Protein AF-A0A0S8HIX4-F1 (afdb_monomer_lite)

Secondary structure (DSSP, 8-state):
---S--SSSPP-GGGGGG--S-HHHHHHHHHHHHH-S------STTS-HHHIIIIIIGGGS-TTT---------S-HHHHHHHHHHHH-SS----SSS---------------------------

pLDDT: mean 73.57, std 21.67, range [28.62, 94.0]

Sequence (125 aa):
MPSPFKFLDAYTREDRAIFFGRDREIEEMYQKVFESKILLIYGISGTGKTSLINCGLANKFEDADWLPVNVRRGVNIVESLWKELWKIAITPLLASGGDITPLPTSPLKGGGDKKTRSVKNTWQE

Foldseek 3Di:
DDDLDPQQDAAAQVNLVVDDDCQVVLVVVLVVVVVDVDDDDDDDPPPRPSNCVRHSNQNVDDPVGDDDQDFDCPPHRVVSNVVSCCVVDPDPDDDPDDDPDDDPPDDPDDDDDDDDDDDDDDDDD

Radius of gyration: 21.58 Å; chains: 1; bounding box: 60×31×56 Å

Structure (mmCIF, N/CA/C/O backbone):
data_AF-A0A0S8HIX4-F1
#
_entry.id   AF-A0A0S8HIX4-F1
#
loop_
_atom_site.group_PDB
_atom_site.id
_atom_site.type_symbol
_atom_site.label_atom_id
_atom_site.label_alt_id
_atom_site.label_comp_id
_atom_site.label_asym_id
_atom_site.label_entity_id
_atom_site.label_seq_id
_atom_site.pdbx_PDB_ins_code
_atom_site.Cartn_x
_atom_site.Cartn_y
_atom_site.Cartn_z
_atom_site.occupancy
_atom_site.B_iso_or_equiv
_atom_site.auth_seq_id
_atom_site.auth_comp_id
_atom_site.auth_asym_id
_atom_site.auth_atom_id
_atom_site.pdbx_PDB_model_num
ATOM 1 N N . MET A 1 1 ? 9.709 -12.120 24.981 1.00 49.56 1 MET A N 1
ATOM 2 C CA . MET A 1 1 ? 8.375 -11.633 24.569 1.00 49.56 1 MET A CA 1
ATOM 3 C C . MET A 1 1 ? 8.546 -10.885 23.258 1.00 49.56 1 MET A C 1
ATOM 5 O O . MET A 1 1 ? 9.413 -10.018 23.223 1.00 49.56 1 MET A O 1
ATOM 9 N N . PRO A 1 2 ? 7.834 -11.242 22.178 1.00 60.16 2 PRO A N 1
ATOM 10 C CA . PRO A 1 2 ? 7.867 -10.450 20.953 1.00 60.16 2 PRO A CA 1
ATOM 11 C C . PRO A 1 2 ? 7.261 -9.067 21.236 1.00 60.16 2 PRO A C 1
ATOM 13 O O . PRO A 1 2 ? 6.226 -8.964 21.891 1.00 60.16 2 PRO A O 1
ATOM 16 N N . SER A 1 3 ? 7.945 -8.008 20.803 1.00 59.84 3 SER A N 1
ATOM 17 C CA . SER A 1 3 ? 7.429 -6.639 20.890 1.00 59.84 3 SER A CA 1
ATOM 18 C C . SER A 1 3 ? 6.179 -6.509 20.007 1.00 59.84 3 SER A C 1
ATOM 20 O O . SER A 1 3 ? 6.223 -6.972 18.866 1.00 59.84 3 SER A O 1
ATOM 22 N N . PRO A 1 4 ? 5.090 -5.870 20.475 1.00 62.72 4 PRO A N 1
ATOM 23 C CA . PRO A 1 4 ? 3.888 -5.659 19.668 1.00 62.72 4 PRO A CA 1
ATOM 24 C C . PRO A 1 4 ? 4.093 -4.621 18.553 1.00 62.72 4 PRO A C 1
ATOM 26 O O . PRO A 1 4 ? 3.270 -4.531 17.651 1.00 62.72 4 PRO A O 1
ATOM 29 N N . PHE A 1 5 ? 5.176 -3.837 18.591 1.00 60.25 5 PHE A N 1
ATOM 30 C CA . PHE A 1 5 ? 5.445 -2.794 17.603 1.00 60.25 5 PHE A CA 1
ATOM 31 C C . PHE A 1 5 ? 6.394 -3.287 16.511 1.00 60.25 5 PHE A C 1
ATOM 33 O O . PHE A 1 5 ? 7.578 -3.534 16.766 1.00 60.25 5 PHE A O 1
ATOM 40 N N . LYS A 1 6 ? 5.877 -3.362 15.280 1.00 61.28 6 LYS A N 1
ATOM 41 C CA . LYS A 1 6 ? 6.676 -3.514 14.060 1.00 61.28 6 LYS A CA 1
ATOM 42 C C . LYS A 1 6 ? 7.270 -2.149 13.724 1.00 61.28 6 LYS A C 1
ATOM 44 O O . LYS A 1 6 ? 6.566 -1.245 13.294 1.00 61.28 6 LYS A O 1
ATOM 49 N N . PHE A 1 7 ? 8.551 -1.975 14.037 1.00 65.00 7 PHE A N 1
ATOM 50 C CA . PHE A 1 7 ? 9.246 -0.686 14.001 1.00 65.00 7 PHE A CA 1
ATOM 51 C C . PHE A 1 7 ? 9.244 -0.061 12.592 1.00 65.00 7 PHE A C 1
ATOM 53 O O . PHE A 1 7 ? 8.531 0.903 12.332 1.00 65.00 7 PHE A O 1
ATOM 60 N N . LEU A 1 8 ? 10.049 -0.619 11.680 1.00 62.12 8 LEU A N 1
ATOM 61 C CA . LEU A 1 8 ? 10.219 -0.151 10.296 1.00 62.12 8 LEU A CA 1
ATOM 62 C C . LEU A 1 8 ? 9.513 -1.045 9.275 1.00 62.12 8 LEU A C 1
ATOM 64 O O . LEU A 1 8 ? 9.430 -0.687 8.098 1.00 62.12 8 LEU A O 1
ATOM 68 N N . ASP A 1 9 ? 9.011 -2.193 9.719 1.00 68.50 9 ASP A N 1
ATOM 69 C CA . ASP A 1 9 ? 8.282 -3.104 8.856 1.00 68.50 9 ASP A CA 1
ATOM 70 C C . ASP A 1 9 ? 6.887 -2.552 8.585 1.00 68.50 9 ASP A C 1
ATOM 72 O O . ASP A 1 9 ? 6.209 -2.022 9.468 1.00 68.50 9 ASP A O 1
ATOM 76 N N . ALA A 1 10 ? 6.458 -2.662 7.330 1.00 73.00 10 ALA A N 1
ATOM 77 C CA . ALA A 1 10 ? 5.100 -2.300 6.976 1.00 73.00 10 ALA A CA 1
ATOM 78 C C . ALA A 1 10 ? 4.126 -3.281 7.640 1.00 73.00 10 ALA A C 1
ATOM 80 O O . ALA A 1 10 ? 4.323 -4.494 7.557 1.00 73.00 10 ALA A O 1
ATOM 81 N N . TYR A 1 11 ? 3.066 -2.750 8.249 1.00 76.75 11 TYR A N 1
ATOM 82 C CA . TYR A 1 11 ? 1.980 -3.579 8.760 1.00 76.75 11 TYR A CA 1
ATOM 83 C C . TYR A 1 11 ? 1.288 -4.283 7.593 1.00 76.75 11 TYR A C 1
ATOM 85 O O . TYR A 1 11 ? 1.028 -3.666 6.551 1.00 76.75 11 TYR A O 1
ATOM 93 N N . THR A 1 12 ? 1.005 -5.565 7.771 1.00 80.75 12 THR A N 1
ATOM 94 C CA . THR A 1 12 ? 0.310 -6.404 6.793 1.00 80.75 12 THR A CA 1
ATOM 95 C C . THR A 1 12 ? -1.150 -6.592 7.195 1.00 80.75 12 THR A C 1
ATOM 97 O O . THR A 1 12 ? -1.603 -6.067 8.218 1.00 80.75 12 THR A O 1
ATOM 100 N N . ARG A 1 13 ? -1.923 -7.312 6.378 1.00 76.94 13 ARG A N 1
ATOM 101 C CA . ARG A 1 13 ? -3.350 -7.555 6.620 1.00 76.94 13 ARG A CA 1
ATOM 102 C C . ARG A 1 13 ? -3.589 -8.206 7.988 1.00 76.94 13 ARG A C 1
ATOM 104 O O . ARG A 1 13 ? -4.498 -7.801 8.709 1.00 76.94 13 ARG A O 1
ATOM 111 N N . GLU A 1 14 ? -2.698 -9.111 8.380 1.00 80.12 14 GLU A N 1
ATOM 112 C CA . GLU A 1 14 ? -2.728 -9.878 9.630 1.00 80.12 14 GLU A CA 1
ATOM 113 C C . GLU A 1 14 ? -2.514 -9.003 10.874 1.00 80.12 14 GLU A C 1
ATOM 115 O O . GLU A 1 14 ? -2.948 -9.355 11.969 1.00 80.12 14 GLU A O 1
ATOM 120 N N . ASP A 1 15 ? -1.896 -7.831 10.718 1.00 80.50 15 ASP A N 1
ATOM 121 C CA . ASP A 1 15 ? -1.609 -6.921 11.827 1.00 80.50 15 ASP A CA 1
ATOM 122 C C . ASP A 1 15 ? -2.771 -5.968 12.152 1.00 80.50 15 ASP A C 1
ATOM 124 O O . ASP A 1 15 ? -2.597 -5.001 12.901 1.00 80.50 15 ASP A O 1
ATOM 128 N N . ARG A 1 16 ? -3.975 -6.204 11.610 1.00 77.56 16 ARG A N 1
ATOM 129 C CA . ARG A 1 16 ? -5.121 -5.299 11.808 1.00 77.56 16 ARG A CA 1
ATOM 130 C C . ARG A 1 16 ? -5.416 -5.031 13.283 1.00 77.56 16 ARG A C 1
ATOM 132 O O . ARG A 1 16 ? -5.766 -3.907 13.627 1.00 77.56 16 ARG A O 1
ATOM 139 N N . ALA A 1 17 ? -5.229 -6.027 14.149 1.00 76.94 17 ALA A N 1
ATOM 140 C CA . ALA A 1 17 ? -5.489 -5.916 15.586 1.00 76.94 17 ALA A CA 1
ATOM 141 C C . ALA A 1 17 ? -4.639 -4.841 16.291 1.00 76.94 17 ALA A C 1
ATOM 143 O O . ALA A 1 17 ? -5.055 -4.309 17.317 1.00 76.94 17 ALA A O 1
ATOM 144 N N . ILE A 1 18 ? -3.466 -4.509 15.743 1.00 80.38 18 ILE A N 1
ATOM 145 C CA . ILE A 1 18 ? -2.534 -3.514 16.296 1.00 80.38 18 ILE A CA 1
ATOM 146 C C . ILE A 1 18 ? -2.445 -2.241 15.438 1.00 80.38 18 ILE A C 1
ATOM 148 O O . ILE A 1 18 ? -1.749 -1.298 15.812 1.00 80.38 18 ILE A O 1
ATOM 152 N N . PHE A 1 19 ? -3.166 -2.179 14.313 1.00 81.06 19 PHE A N 1
ATOM 153 C CA . PHE A 1 19 ? -3.206 -1.027 13.411 1.00 81.06 19 PHE A CA 1
ATOM 154 C C . PHE A 1 19 ? -4.456 -0.168 13.665 1.00 81.06 19 PHE A C 1
ATOM 156 O O . PHE A 1 19 ? -5.540 -0.471 13.161 1.00 81.06 19 PHE A O 1
ATOM 163 N N . PHE A 1 20 ? -4.306 0.918 14.433 1.00 78.88 20 PHE A N 1
ATOM 164 C CA . PHE A 1 20 ? -5.400 1.805 14.864 1.00 78.88 20 PHE A CA 1
ATOM 165 C C . PHE A 1 20 ? -5.116 3.296 14.599 1.00 78.88 20 PHE A C 1
ATOM 167 O O . PHE A 1 20 ? -3.977 3.699 14.367 1.00 78.88 20 PHE A O 1
ATOM 174 N N . GLY A 1 21 ? -6.167 4.127 14.641 1.00 83.19 21 GLY A N 1
ATOM 175 C CA . GLY A 1 21 ? -6.058 5.595 14.587 1.00 83.19 21 GLY A CA 1
ATOM 176 C C . GLY A 1 21 ? -5.953 6.204 13.184 1.00 83.19 21 GLY A C 1
ATOM 177 O O . GLY A 1 21 ? -5.634 7.383 13.063 1.00 83.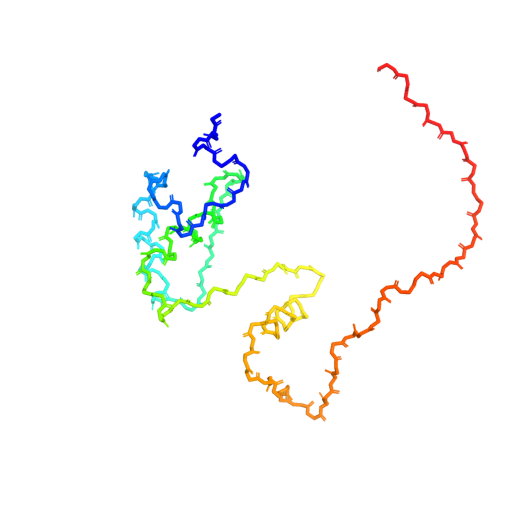19 21 GLY A O 1
ATOM 178 N N . ARG A 1 22 ? -6.204 5.412 12.134 1.00 86.94 22 ARG A N 1
ATOM 179 C CA . ARG A 1 22 ? -6.142 5.825 10.716 1.00 86.94 22 ARG A CA 1
ATOM 180 C C . ARG A 1 22 ? -7.436 5.547 9.947 1.00 86.94 22 ARG A C 1
ATOM 182 O O . ARG A 1 22 ? -7.432 5.505 8.721 1.00 86.94 22 ARG A O 1
ATOM 189 N N . ASP A 1 23 ? -8.538 5.287 10.649 1.00 88.75 23 ASP A N 1
ATOM 190 C CA . ASP A 1 23 ? -9.771 4.795 10.021 1.00 88.75 23 ASP A CA 1
ATOM 191 C C . ASP A 1 23 ? -10.378 5.815 9.050 1.00 88.75 23 ASP A C 1
ATOM 193 O O . ASP A 1 23 ? -10.878 5.433 7.994 1.00 88.75 23 ASP A O 1
ATOM 197 N N . ARG A 1 24 ? -10.250 7.113 9.355 1.00 91.50 24 ARG A N 1
ATOM 198 C CA . ARG A 1 24 ? -10.678 8.183 8.451 1.00 91.50 24 ARG A CA 1
ATOM 199 C C . ARG A 1 24 ? -9.855 8.188 7.161 1.00 91.50 24 ARG A C 1
ATOM 201 O O . ARG A 1 24 ? -10.435 8.226 6.081 1.00 91.50 24 ARG A O 1
ATOM 208 N N . GLU A 1 25 ? -8.528 8.126 7.251 1.00 91.56 25 GLU A N 1
ATOM 209 C CA . GLU A 1 25 ? -7.664 8.101 6.065 1.00 91.56 25 GLU A CA 1
ATOM 210 C C . GLU A 1 25 ? -7.858 6.831 5.230 1.00 91.56 25 GLU A C 1
ATOM 212 O O . GLU A 1 25 ? -7.787 6.895 4.003 1.00 91.56 25 GLU A O 1
ATOM 217 N N . ILE A 1 26 ? -8.118 5.687 5.875 1.00 92.88 26 ILE A N 1
ATOM 218 C CA . ILE A 1 26 ? -8.45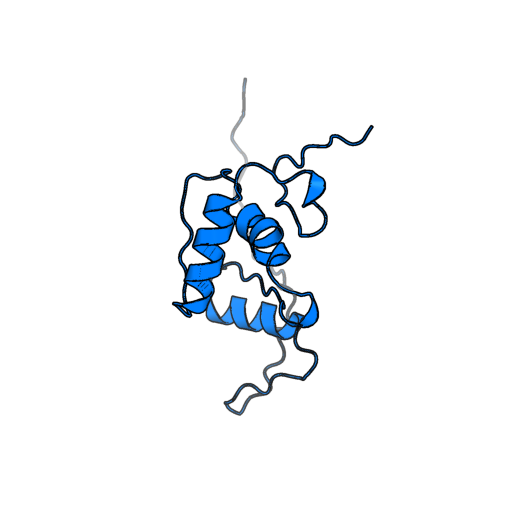4 4.442 5.173 1.00 92.88 26 ILE A CA 1
ATOM 219 C C . ILE A 1 26 ? -9.746 4.619 4.378 1.00 92.88 26 ILE A C 1
ATOM 221 O O . ILE A 1 26 ? -9.780 4.251 3.207 1.00 92.88 26 ILE A O 1
ATOM 225 N N . GLU A 1 27 ? -10.794 5.169 4.991 1.00 92.88 27 GLU A N 1
ATOM 226 C CA . GLU A 1 27 ? -12.087 5.343 4.328 1.00 92.88 27 GLU A CA 1
ATOM 227 C C . GLU A 1 27 ? -11.992 6.323 3.153 1.00 92.88 27 GLU A C 1
ATOM 229 O O . GLU A 1 27 ? -12.429 6.010 2.049 1.00 92.88 27 GLU A O 1
ATOM 234 N N . GLU A 1 28 ? -11.332 7.468 3.344 1.00 93.25 28 GLU A N 1
ATOM 235 C CA . GLU A 1 28 ? -11.099 8.436 2.265 1.00 93.25 28 GLU A CA 1
ATOM 236 C C . GLU A 1 28 ? -10.307 7.821 1.097 1.00 93.25 28 GLU A C 1
ATOM 238 O O . GLU A 1 28 ? -10.598 8.090 -0.069 1.00 93.25 28 GLU A O 1
ATOM 243 N N . MET A 1 29 ? -9.297 6.997 1.389 1.00 93.31 29 MET A N 1
ATOM 244 C CA . MET A 1 29 ? -8.527 6.283 0.370 1.00 93.31 29 MET A CA 1
ATOM 245 C C . MET A 1 29 ? -9.378 5.228 -0.343 1.00 93.31 29 MET A C 1
ATOM 247 O O . MET A 1 29 ? -9.306 5.141 -1.566 1.00 93.31 29 MET A O 1
ATOM 251 N N . TYR A 1 30 ? -10.177 4.455 0.396 1.00 92.75 30 TYR A N 1
ATOM 252 C CA . TYR A 1 30 ? -11.045 3.417 -0.159 1.00 92.75 30 TYR A CA 1
ATOM 253 C C . TYR A 1 30 ? -12.029 4.006 -1.173 1.00 92.75 30 TYR A C 1
ATOM 255 O O . TYR A 1 30 ? -12.066 3.540 -2.306 1.00 92.75 30 TYR A O 1
ATOM 263 N N . GLN A 1 31 ? -12.725 5.094 -0.828 1.00 93.62 31 GLN A N 1
ATOM 264 C CA . GLN A 1 31 ? -13.643 5.774 -1.753 1.00 93.62 31 GLN A CA 1
ATOM 265 C C . GLN A 1 31 ? -12.922 6.268 -3.022 1.00 93.62 31 GLN A C 1
ATOM 267 O O . GLN A 1 31 ? -13.354 5.995 -4.142 1.00 93.62 31 GLN A O 1
ATOM 272 N N . LYS A 1 32 ? -11.752 6.904 -2.869 1.00 93.62 32 LYS A N 1
ATOM 273 C CA . LYS A 1 32 ? -10.966 7.431 -4.002 1.00 93.62 32 LYS A CA 1
ATOM 274 C C . LYS A 1 32 ? -10.463 6.360 -4.969 1.00 93.62 32 LYS A C 1
ATOM 276 O O . LYS A 1 32 ? -10.273 6.659 -6.147 1.00 93.62 32 LYS A O 1
ATOM 281 N N . VAL A 1 33 ? -10.227 5.136 -4.494 1.00 92.25 33 VAL A N 1
ATOM 282 C CA . VAL A 1 33 ? -9.822 4.010 -5.353 1.00 92.25 33 VAL A CA 1
ATOM 283 C C . VAL A 1 33 ? -10.926 3.646 -6.351 1.00 92.25 33 VAL A C 1
ATOM 285 O O . VAL A 1 33 ? -10.614 3.259 -7.474 1.00 92.25 33 VAL A O 1
ATOM 288 N N . PHE A 1 34 ? -12.202 3.816 -5.993 1.00 90.38 34 PHE A N 1
ATOM 289 C CA . PHE A 1 34 ? -13.316 3.574 -6.920 1.00 90.38 34 PHE A CA 1
ATOM 290 C C . PHE A 1 34 ? -13.606 4.764 -7.838 1.00 90.38 34 PHE A C 1
ATOM 292 O O . PHE A 1 34 ? -14.109 4.577 -8.943 1.00 90.38 34 PHE A O 1
ATOM 299 N N . GLU A 1 35 ? -13.262 5.981 -7.419 1.00 94.00 35 GLU A N 1
ATOM 300 C CA . GLU A 1 35 ? -13.431 7.189 -8.234 1.00 94.00 35 GLU A CA 1
ATOM 301 C C . GLU A 1 35 ? -12.365 7.319 -9.336 1.00 94.00 35 GLU A C 1
ATOM 303 O O . GLU A 1 35 ? -12.637 7.873 -10.403 1.00 94.00 35 GLU A O 1
ATOM 308 N N . SER A 1 36 ? -11.144 6.823 -9.100 1.00 93.12 36 SER A N 1
ATOM 309 C CA . SER A 1 36 ? -10.007 6.991 -10.011 1.00 93.12 36 SER A CA 1
ATOM 310 C C . SER A 1 36 ? -9.145 5.737 -10.127 1.00 93.12 36 SER A C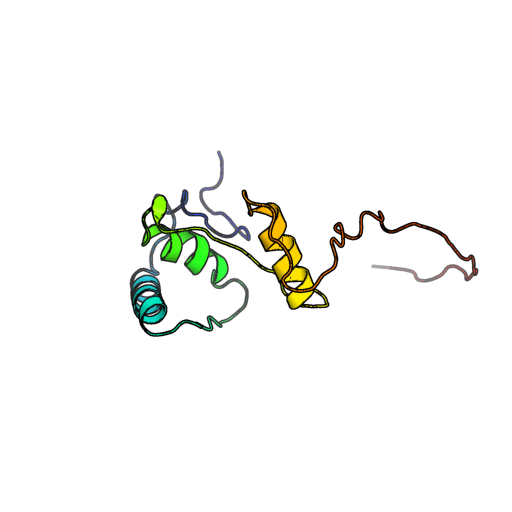 1
ATOM 312 O O . SER A 1 36 ? -8.765 5.117 -9.141 1.00 93.12 36 SER A O 1
ATOM 314 N N . LYS A 1 37 ? -8.703 5.442 -11.357 1.00 90.69 37 LYS A N 1
ATOM 315 C CA . LYS A 1 37 ? -7.746 4.357 -11.649 1.00 90.69 37 LYS A CA 1
ATOM 316 C C . LYS A 1 37 ? -6.341 4.616 -11.094 1.00 90.69 37 LYS A C 1
ATOM 318 O O . LYS A 1 37 ? -5.531 3.697 -11.034 1.00 90.69 37 LYS A O 1
ATOM 323 N N . ILE A 1 38 ? -6.021 5.868 -10.762 1.00 92.94 38 ILE A N 1
ATOM 324 C CA . ILE A 1 38 ? -4.707 6.278 -10.260 1.00 92.94 38 ILE A CA 1
ATOM 325 C C . ILE A 1 38 ? -4.903 7.101 -8.991 1.00 92.94 38 ILE A C 1
ATOM 327 O O . ILE A 1 38 ? -5.579 8.132 -9.009 1.00 92.94 38 ILE A O 1
ATOM 331 N N . LEU A 1 39 ? -4.252 6.670 -7.910 1.00 93.94 39 LEU A N 1
ATOM 332 C CA . LEU A 1 39 ? -4.232 7.363 -6.628 1.00 93.94 39 LEU A CA 1
ATOM 333 C C . LEU A 1 39 ? -2.786 7.630 -6.194 1.00 93.94 39 LEU A C 1
ATOM 335 O O . LEU A 1 39 ? -1.968 6.714 -6.125 1.00 93.94 39 LEU A O 1
ATOM 339 N N . LEU A 1 40 ? -2.472 8.891 -5.884 1.00 93.50 40 LEU A N 1
ATOM 340 C CA . LEU A 1 40 ? -1.165 9.302 -5.372 1.00 93.50 40 LEU A CA 1
ATOM 341 C C . LEU A 1 40 ? -1.225 9.494 -3.854 1.00 93.50 40 LEU A C 1
ATOM 343 O O . LEU A 1 40 ? -1.929 10.372 -3.361 1.00 93.50 40 LEU A O 1
ATOM 347 N N . ILE A 1 41 ? -0.427 8.717 -3.122 1.00 92.12 41 ILE A N 1
ATOM 348 C CA . ILE A 1 41 ? -0.287 8.823 -1.666 1.00 92.12 41 ILE A CA 1
ATOM 349 C C . ILE A 1 41 ? 1.093 9.405 -1.349 1.00 92.12 41 ILE A C 1
ATOM 351 O O . ILE A 1 41 ? 2.121 8.815 -1.683 1.00 92.12 41 ILE A O 1
ATOM 355 N N . TYR A 1 42 ? 1.131 10.553 -0.674 1.00 93.06 42 TYR A N 1
ATOM 356 C CA . TYR A 1 42 ? 2.365 11.245 -0.292 1.00 93.06 42 TYR A CA 1
ATOM 357 C C . TYR A 1 42 ? 2.353 11.639 1.190 1.00 93.06 42 TYR A C 1
ATOM 359 O O . TYR A 1 42 ? 1.332 11.583 1.866 1.00 93.06 42 TYR A O 1
ATOM 367 N N . GLY A 1 43 ? 3.525 11.981 1.724 1.00 90.50 43 GLY A N 1
ATOM 368 C CA . GLY A 1 43 ? 3.708 12.356 3.126 1.00 90.50 43 GLY A CA 1
ATOM 369 C C . GLY A 1 43 ? 5.131 12.084 3.601 1.00 90.50 43 GLY A C 1
ATOM 370 O O . GLY A 1 43 ? 5.904 11.421 2.902 1.00 90.50 43 GLY A O 1
ATOM 371 N N . ILE A 1 44 ? 5.464 12.550 4.803 1.00 92.12 44 ILE A N 1
ATOM 372 C CA . ILE A 1 44 ? 6.801 12.420 5.405 1.00 92.12 44 ILE A CA 1
ATOM 373 C C . ILE A 1 44 ? 7.234 10.942 5.455 1.00 92.12 44 ILE A C 1
ATOM 375 O O . ILE A 1 44 ? 6.406 10.033 5.563 1.00 92.12 44 ILE A O 1
ATOM 379 N N . SER A 1 45 ? 8.530 10.663 5.298 1.00 87.56 45 SER A N 1
ATOM 380 C CA . SER A 1 45 ? 9.045 9.293 5.426 1.00 87.56 45 SER A CA 1
ATOM 381 C C . SER A 1 45 ? 8.729 8.717 6.813 1.00 87.56 45 SER A C 1
ATOM 383 O O . SER A 1 45 ? 8.714 9.448 7.796 1.00 87.56 45 SER A O 1
ATOM 385 N N . GLY A 1 46 ? 8.435 7.418 6.897 1.00 83.12 46 GLY A N 1
ATOM 386 C CA . GLY A 1 46 ? 8.113 6.762 8.172 1.00 83.12 46 GLY A CA 1
ATOM 387 C C . GLY A 1 46 ? 6.689 6.981 8.703 1.00 83.12 46 GLY A C 1
ATOM 388 O O . GLY A 1 46 ? 6.332 6.384 9.708 1.00 83.12 46 GLY A O 1
ATOM 389 N N . THR A 1 47 ? 5.819 7.737 8.022 1.00 84.81 47 THR A N 1
ATOM 390 C CA . THR A 1 47 ? 4.415 7.923 8.461 1.00 84.81 47 THR A CA 1
ATOM 391 C C . THR A 1 47 ? 3.508 6.704 8.255 1.00 84.81 47 THR A C 1
ATOM 393 O O . THR A 1 47 ? 2.312 6.779 8.526 1.00 84.81 47 THR A O 1
ATOM 396 N N . GLY A 1 48 ? 4.050 5.591 7.749 1.00 86.25 48 GLY A N 1
ATOM 397 C CA . GLY A 1 48 ? 3.295 4.354 7.548 1.00 86.25 48 GLY A CA 1
ATOM 398 C C . GLY A 1 48 ? 2.453 4.308 6.271 1.00 86.25 48 GLY A C 1
ATOM 399 O O . GLY A 1 48 ? 1.479 3.576 6.237 1.00 86.25 48 GLY A O 1
ATOM 400 N N . LYS A 1 49 ? 2.808 5.039 5.202 1.00 91.88 49 LYS A N 1
ATOM 401 C CA . LYS A 1 49 ? 2.078 4.994 3.909 1.00 91.88 49 LYS A CA 1
ATOM 402 C C . LYS A 1 49 ? 1.929 3.573 3.357 1.00 91.88 49 LYS A C 1
ATOM 404 O O . LYS A 1 49 ? 0.844 3.171 2.963 1.00 91.88 49 LYS A O 1
ATOM 409 N N . THR A 1 50 ? 3.013 2.799 3.372 1.00 89.56 50 THR A N 1
ATOM 410 C CA . THR A 1 50 ? 2.984 1.396 2.941 1.00 89.56 50 THR A CA 1
ATOM 411 C C . THR A 1 50 ? 2.077 0.557 3.841 1.00 89.56 50 THR A C 1
ATOM 413 O O . THR A 1 50 ? 1.307 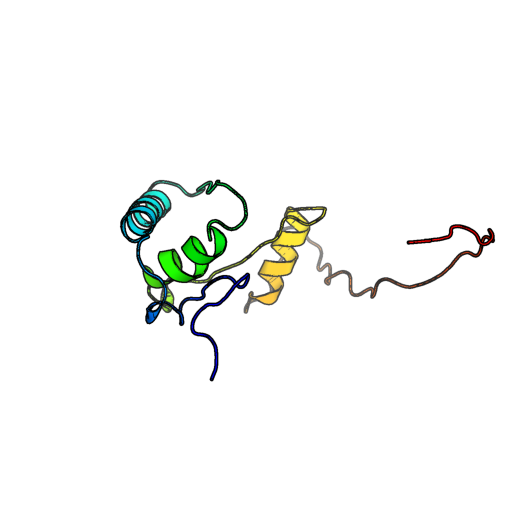-0.247 3.336 1.00 89.56 50 THR A O 1
ATOM 416 N N . SER A 1 51 ? 2.112 0.788 5.156 1.00 88.88 51 SER A N 1
ATOM 417 C CA . SER A 1 51 ? 1.221 0.141 6.128 1.00 88.88 51 SER A CA 1
ATOM 418 C C . SER A 1 51 ? -0.247 0.522 5.917 1.00 88.88 51 SER A C 1
ATOM 420 O O . SER A 1 51 ? -1.128 -0.322 6.029 1.00 88.88 51 SER A O 1
ATOM 422 N N . LEU A 1 52 ? -0.526 1.779 5.560 1.00 90.12 52 LEU A N 1
ATOM 423 C CA . LEU A 1 52 ? -1.873 2.253 5.253 1.00 90.12 52 LEU A CA 1
ATOM 424 C C . LEU A 1 52 ? -2.462 1.496 4.057 1.00 90.12 52 LEU A C 1
ATOM 426 O O . LEU A 1 52 ? -3.630 1.135 4.096 1.00 90.12 52 LEU A O 1
ATOM 430 N N . ILE A 1 53 ? -1.653 1.199 3.039 1.00 90.81 53 ILE A N 1
ATOM 431 C CA . ILE A 1 53 ? -2.073 0.408 1.874 1.00 90.81 53 ILE A CA 1
ATOM 432 C C . ILE A 1 53 ? -2.178 -1.083 2.241 1.00 90.81 53 ILE A C 1
ATOM 434 O O . ILE A 1 53 ? -3.228 -1.695 2.070 1.00 90.81 53 ILE A O 1
ATOM 438 N N . ASN A 1 54 ? -1.108 -1.675 2.774 1.00 88.81 54 ASN A N 1
ATOM 439 C CA . ASN A 1 54 ? -1.007 -3.127 2.970 1.00 88.81 54 ASN A CA 1
ATOM 440 C C . ASN A 1 54 ? -1.844 -3.667 4.134 1.00 88.81 54 ASN A C 1
ATOM 442 O O . ASN A 1 54 ? -2.223 -4.833 4.111 1.00 88.81 54 ASN A O 1
ATOM 446 N N . CYS A 1 55 ? -2.101 -2.852 5.155 1.00 88.56 55 CYS A N 1
ATOM 447 C CA . CYS A 1 55 ? -2.969 -3.209 6.269 1.00 88.56 55 CYS A CA 1
ATOM 448 C C . CYS A 1 55 ? -4.319 -2.512 6.115 1.00 88.56 55 CYS A C 1
ATOM 450 O O . CYS A 1 55 ? -5.344 -3.176 6.031 1.00 88.56 55 CYS A O 1
ATOM 452 N N . GLY A 1 56 ? -4.328 -1.180 6.042 1.00 89.44 56 GLY A N 1
ATOM 453 C CA . GLY A 1 56 ? -5.563 -0.396 6.052 1.00 89.44 56 GLY A CA 1
ATOM 454 C C . GLY A 1 56 ? -6.467 -0.659 4.846 1.00 89.44 56 GLY A C 1
ATOM 455 O O . GLY A 1 56 ? -7.596 -1.112 5.018 1.00 89.44 56 GLY A O 1
ATOM 456 N N . LEU A 1 57 ? -5.965 -0.399 3.635 1.00 90.94 57 LEU A N 1
ATOM 457 C CA . LEU A 1 57 ? -6.722 -0.588 2.396 1.00 90.94 57 LEU A CA 1
ATOM 458 C C . LEU A 1 57 ? -7.004 -2.064 2.133 1.00 90.94 57 LEU A C 1
ATOM 460 O O . LEU A 1 57 ? -8.137 -2.420 1.840 1.00 90.94 57 LEU A O 1
ATOM 464 N N . ALA A 1 58 ? -5.991 -2.922 2.265 1.00 89.50 58 ALA A N 1
ATOM 465 C CA . ALA A 1 58 ? -6.141 -4.349 1.994 1.00 89.50 58 ALA A CA 1
ATOM 466 C C . ALA A 1 58 ? -7.242 -4.993 2.853 1.00 89.50 58 ALA A C 1
ATOM 468 O O . ALA A 1 58 ? -8.000 -5.806 2.343 1.00 89.50 58 ALA A O 1
ATOM 469 N N . ASN A 1 59 ? -7.387 -4.594 4.125 1.00 88.44 59 ASN A N 1
ATOM 470 C CA . ASN A 1 59 ? -8.453 -5.094 5.005 1.00 88.44 59 ASN A CA 1
ATOM 471 C C . ASN A 1 59 ? -9.864 -4.588 4.643 1.00 88.44 59 ASN A C 1
ATOM 473 O O . ASN A 1 59 ? -10.832 -5.042 5.248 1.00 88.44 59 ASN A O 1
ATOM 477 N N . LYS A 1 60 ? -10.009 -3.644 3.704 1.00 90.00 60 LYS A N 1
ATOM 478 C CA . LYS A 1 60 ? -11.319 -3.202 3.196 1.00 90.00 60 LYS A CA 1
ATOM 479 C C . LYS A 1 60 ? -11.833 -4.063 2.041 1.00 90.00 60 LYS A C 1
ATOM 481 O O . LYS A 1 60 ? -13.017 -3.988 1.740 1.00 90.00 60 LYS A O 1
ATOM 486 N N . PHE A 1 61 ? -10.969 -4.863 1.418 1.00 88.88 61 PHE A N 1
ATOM 487 C CA . PHE A 1 61 ? -11.332 -5.762 0.325 1.00 88.88 61 PHE A CA 1
ATOM 488 C C . PHE A 1 61 ? -11.430 -7.209 0.811 1.00 88.88 61 PHE A C 1
ATOM 490 O O . PHE A 1 61 ? -10.653 -7.647 1.665 1.00 88.88 61 PHE A O 1
ATOM 497 N N . GLU A 1 62 ? -12.341 -7.984 0.230 1.00 86.00 62 GLU A N 1
ATOM 498 C CA . GLU A 1 62 ? -12.366 -9.436 0.412 1.00 86.00 62 GLU A CA 1
ATOM 499 C C . GLU A 1 62 ? -11.128 -10.084 -0.229 1.00 86.00 62 GLU A C 1
ATOM 501 O O . GLU A 1 62 ? -10.508 -9.517 -1.130 1.00 86.00 62 GLU A O 1
ATOM 506 N N . ASP A 1 63 ? -10.738 -11.273 0.239 1.00 78.81 63 ASP A N 1
ATOM 507 C CA . ASP A 1 63 ? -9.540 -11.961 -0.273 1.00 78.81 63 ASP A CA 1
ATOM 508 C C . ASP A 1 63 ? -9.661 -12.303 -1.767 1.00 78.81 63 ASP A C 1
ATOM 510 O O . ASP A 1 63 ? -8.661 -12.326 -2.480 1.00 78.81 63 ASP A O 1
ATOM 514 N N . ALA A 1 64 ? -10.885 -12.537 -2.251 1.00 82.19 64 ALA A N 1
ATOM 515 C CA . ALA A 1 64 ? -11.156 -12.842 -3.654 1.00 82.19 64 ALA A CA 1
ATOM 516 C C . ALA A 1 64 ? -11.001 -11.622 -4.582 1.00 82.19 64 ALA A C 1
ATOM 518 O O . ALA A 1 64 ? -10.656 -11.785 -5.751 1.00 82.19 64 ALA A O 1
ATOM 519 N N . ASP A 1 65 ? -11.202 -10.412 -4.055 1.00 85.25 65 ASP A N 1
ATOM 520 C CA . ASP A 1 65 ? -11.207 -9.166 -4.831 1.00 85.25 65 ASP A CA 1
ATOM 521 C C . ASP A 1 65 ? -9.875 -8.405 -4.750 1.00 85.25 65 ASP A C 1
ATOM 523 O O . ASP A 1 65 ? -9.702 -7.357 -5.378 1.00 85.25 65 ASP A O 1
ATOM 527 N N . TRP A 1 66 ? -8.909 -8.918 -3.980 1.00 86.25 66 TRP A N 1
ATOM 528 C CA . TRP A 1 66 ? -7.652 -8.234 -3.698 1.00 86.25 66 TRP A CA 1
ATOM 529 C C . TRP A 1 66 ? -6.429 -9.049 -4.119 1.00 86.25 66 TRP A C 1
ATOM 531 O O . TRP A 1 66 ? -6.016 -9.988 -3.442 1.00 86.25 66 TRP A O 1
ATOM 541 N N . LEU A 1 67 ? -5.772 -8.615 -5.198 1.00 88.44 67 LEU A N 1
ATOM 542 C CA . LEU A 1 67 ? -4.475 -9.141 -5.624 1.00 88.44 67 LEU A CA 1
ATOM 543 C C . LEU A 1 67 ? -3.416 -8.025 -5.605 1.00 88.44 67 LEU A C 1
ATOM 545 O O . LEU A 1 67 ? -3.277 -7.284 -6.583 1.00 88.44 67 LEU A O 1
ATOM 549 N N . PRO A 1 68 ? -2.657 -7.865 -4.505 1.00 88.62 68 PRO A N 1
ATOM 550 C CA . PRO A 1 68 ? -1.684 -6.791 -4.394 1.00 88.62 68 PRO A CA 1
ATOM 551 C C . PRO A 1 68 ? -0.431 -7.099 -5.222 1.00 88.62 68 PRO A C 1
ATOM 553 O O . PRO A 1 68 ? 0.293 -8.054 -4.949 1.00 88.62 68 PRO A O 1
ATOM 556 N N . VAL A 1 69 ? -0.118 -6.232 -6.189 1.00 90.81 69 VAL A N 1
ATOM 557 C CA . VAL A 1 69 ? 1.146 -6.2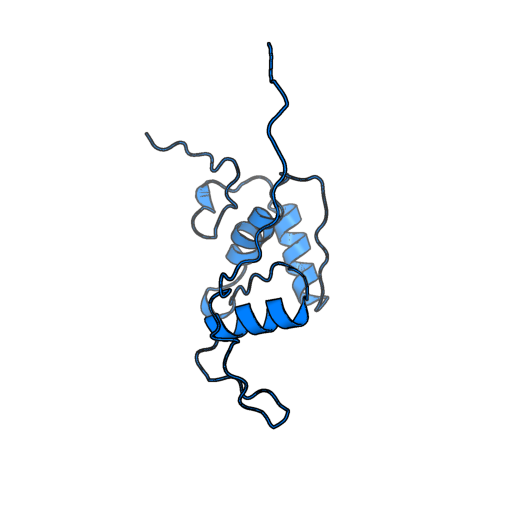67 -6.943 1.00 90.81 69 VAL A CA 1
ATOM 558 C C . VAL A 1 69 ? 1.993 -5.059 -6.547 1.00 90.81 69 VAL A C 1
ATOM 560 O O . VAL A 1 69 ? 1.705 -3.925 -6.930 1.00 90.81 69 VAL A O 1
ATOM 563 N N . ASN A 1 70 ? 3.046 -5.282 -5.758 1.00 90.69 70 ASN A N 1
ATOM 564 C CA . ASN A 1 70 ? 3.935 -4.210 -5.311 1.00 90.69 70 ASN A CA 1
ATOM 565 C C . ASN A 1 70 ? 5.114 -4.038 -6.274 1.00 90.69 70 ASN A C 1
ATOM 567 O O . ASN A 1 70 ? 5.996 -4.892 -6.338 1.00 90.69 70 ASN A O 1
ATOM 571 N N . VAL A 1 71 ? 5.153 -2.909 -6.983 1.00 91.62 71 VAL A N 1
ATOM 572 C CA . VAL A 1 71 ? 6.235 -2.585 -7.920 1.00 91.62 71 VAL A CA 1
ATOM 573 C C . VAL A 1 71 ? 7.086 -1.452 -7.362 1.00 91.62 71 VAL A C 1
ATOM 575 O O . VAL A 1 71 ? 6.633 -0.316 -7.212 1.00 91.62 71 VAL A O 1
ATOM 578 N N . ARG A 1 72 ? 8.366 -1.734 -7.102 1.00 90.56 72 ARG A N 1
ATOM 579 C CA . ARG A 1 72 ? 9.363 -0.688 -6.843 1.00 90.56 72 ARG A CA 1
ATOM 580 C C . ARG A 1 72 ? 9.895 -0.154 -8.170 1.00 90.56 72 ARG A C 1
ATOM 582 O O . ARG A 1 72 ? 10.220 -0.935 -9.052 1.00 90.56 72 ARG A O 1
ATOM 589 N N . ARG A 1 73 ? 10.042 1.173 -8.283 1.00 88.88 73 ARG A N 1
ATOM 590 C CA . ARG A 1 73 ? 10.418 1.872 -9.530 1.00 88.88 73 ARG A CA 1
ATOM 591 C C . ARG A 1 73 ? 11.644 1.290 -10.253 1.00 88.88 73 ARG A C 1
ATOM 593 O O . ARG A 1 73 ? 11.656 1.277 -11.478 1.00 88.88 73 ARG A O 1
ATOM 600 N N . GLY A 1 74 ? 12.678 0.886 -9.513 1.00 90.38 74 GLY A N 1
ATOM 601 C CA . GLY A 1 74 ? 13.948 0.456 -10.105 1.00 90.38 74 GLY A CA 1
ATOM 602 C C . GLY A 1 74 ? 14.573 1.524 -11.017 1.00 90.38 74 GLY A C 1
ATOM 603 O O . GLY A 1 74 ? 14.362 2.725 -10.825 1.00 90.38 74 GLY A O 1
ATOM 604 N N . VAL A 1 75 ? 15.346 1.077 -12.012 1.00 91.00 75 VAL A N 1
ATOM 605 C CA . VAL A 1 75 ? 15.922 1.938 -13.065 1.00 91.00 75 VAL A CA 1
ATOM 606 C C . VAL A 1 75 ? 14.885 2.220 -14.156 1.00 91.00 75 VAL A C 1
ATOM 608 O O . VAL A 1 75 ? 14.710 3.369 -14.559 1.00 91.00 75 VAL A O 1
ATOM 611 N N . ASN A 1 76 ? 14.159 1.182 -14.584 1.00 91.88 76 ASN A N 1
ATOM 612 C CA . ASN A 1 76 ? 13.081 1.252 -15.562 1.00 91.88 76 ASN A CA 1
ATOM 613 C C . ASN A 1 76 ? 11.778 0.707 -14.950 1.00 91.88 76 ASN A C 1
ATOM 615 O O . ASN A 1 76 ? 11.725 -0.435 -14.484 1.00 91.88 76 ASN A O 1
ATOM 619 N N . ILE A 1 77 ? 10.722 1.526 -14.961 1.00 90.31 77 ILE A N 1
ATOM 620 C CA . ILE A 1 77 ? 9.425 1.166 -14.377 1.00 90.31 77 ILE A CA 1
ATOM 621 C C . ILE A 1 77 ? 8.717 0.060 -15.164 1.00 90.31 77 ILE A C 1
ATOM 623 O O . ILE A 1 77 ? 8.083 -0.794 -14.555 1.00 90.31 77 ILE A O 1
ATOM 627 N N . VAL A 1 78 ? 8.851 0.042 -16.493 1.00 90.56 78 VAL A N 1
ATOM 628 C CA . VAL A 1 78 ? 8.209 -0.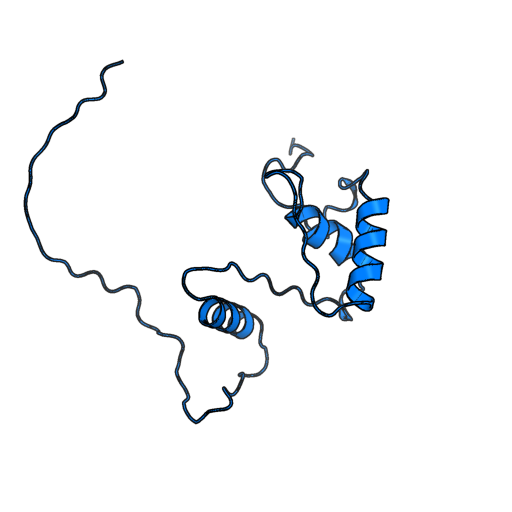954 -17.363 1.00 90.56 78 VAL A CA 1
ATOM 629 C C . VAL A 1 78 ? 8.820 -2.328 -17.116 1.00 90.56 78 VAL A C 1
ATOM 631 O O . VAL A 1 78 ? 8.099 -3.298 -16.919 1.00 90.56 78 VAL A O 1
ATOM 634 N N . GLU A 1 79 ? 10.148 -2.402 -17.040 1.00 90.69 79 GLU A N 1
ATOM 635 C CA . GLU A 1 79 ? 10.854 -3.644 -16.709 1.00 90.69 79 GLU A CA 1
ATOM 636 C C . GLU A 1 79 ? 10.500 -4.132 -15.298 1.00 90.69 79 GLU A C 1
ATOM 638 O O . GLU A 1 79 ? 10.210 -5.310 -15.094 1.00 90.69 79 GLU A O 1
ATOM 643 N N . SER A 1 80 ? 10.467 -3.214 -14.326 1.00 91.88 80 SER A N 1
ATOM 644 C CA . SER A 1 80 ? 10.101 -3.541 -12.944 1.00 91.88 80 SER A CA 1
ATOM 645 C C . SER A 1 80 ? 8.666 -4.065 -12.854 1.00 91.88 80 SER A C 1
ATOM 647 O O . SER A 1 80 ? 8.411 -5.033 -12.145 1.00 91.88 80 SER A O 1
ATOM 649 N N . LEU A 1 81 ? 7.738 -3.475 -13.610 1.00 91.50 81 LEU A N 1
ATOM 650 C CA . LEU A 1 81 ? 6.349 -3.915 -13.685 1.00 91.50 81 LEU A CA 1
ATOM 651 C C . LEU A 1 81 ? 6.235 -5.327 -14.271 1.00 91.50 81 LEU A C 1
ATOM 653 O O . LEU A 1 81 ? 5.642 -6.195 -13.633 1.00 91.50 81 LEU A O 1
ATOM 657 N N . TRP A 1 82 ? 6.831 -5.581 -15.442 1.00 90.25 82 TRP A N 1
ATOM 658 C CA . TRP A 1 82 ? 6.800 -6.906 -16.076 1.00 90.25 82 TRP A CA 1
ATOM 659 C C . TRP A 1 82 ? 7.401 -7.987 -15.185 1.00 90.25 82 TRP A C 1
ATOM 661 O O . TRP A 1 82 ? 6.830 -9.068 -15.045 1.00 90.25 82 TRP A O 1
ATOM 671 N N . LYS A 1 83 ? 8.516 -7.671 -14.523 1.00 89.19 83 LYS A N 1
ATOM 672 C CA . LYS A 1 83 ? 9.177 -8.575 -13.586 1.00 89.19 83 LYS A CA 1
ATOM 673 C C . LYS A 1 83 ? 8.270 -8.979 -12.426 1.00 89.19 83 LYS A C 1
ATOM 675 O O . LYS A 1 83 ? 8.262 -10.152 -12.066 1.00 89.19 83 LYS A O 1
ATOM 680 N N . GLU A 1 84 ? 7.553 -8.040 -11.811 1.00 91.19 84 GLU A N 1
ATOM 681 C CA . GLU A 1 84 ? 6.661 -8.366 -10.690 1.00 91.19 84 GLU A CA 1
ATOM 682 C C . GLU A 1 84 ? 5.380 -9.071 -11.157 1.00 91.19 84 GLU A C 1
ATOM 684 O O . GLU A 1 84 ? 4.940 -10.017 -10.505 1.00 91.19 84 GLU A O 1
ATOM 689 N N . LEU A 1 85 ? 4.827 -8.698 -12.316 1.00 91.00 85 LEU A N 1
ATOM 690 C CA . LEU A 1 85 ? 3.659 -9.373 -12.889 1.00 91.00 85 LEU A CA 1
ATOM 691 C C . LEU A 1 85 ? 3.951 -10.836 -13.239 1.00 91.00 85 LEU A C 1
ATOM 693 O O . LEU A 1 85 ? 3.160 -11.710 -12.893 1.00 91.00 85 LEU A O 1
ATOM 697 N N . TRP A 1 86 ? 5.096 -11.134 -13.859 1.00 88.62 86 TRP A N 1
ATOM 698 C CA . TRP A 1 86 ? 5.467 -12.512 -14.203 1.00 88.62 86 TRP A CA 1
ATOM 699 C C . TRP A 1 86 ? 5.667 -13.425 -12.995 1.00 88.62 86 TRP A C 1
ATOM 701 O O . TRP A 1 86 ? 5.470 -14.629 -13.122 1.00 88.62 86 TRP A O 1
ATOM 711 N N . LYS A 1 87 ? 6.029 -12.889 -11.825 1.00 87.44 87 LYS A N 1
ATOM 712 C CA . LYS A 1 87 ? 6.141 -13.702 -10.603 1.00 87.44 87 LYS A CA 1
ATOM 713 C C . LYS A 1 87 ? 4.787 -14.182 -10.086 1.00 87.44 87 LYS A C 1
ATOM 715 O O . LYS A 1 87 ? 4.734 -15.212 -9.425 1.00 87.44 87 LYS A O 1
ATOM 720 N N . ILE A 1 88 ? 3.731 -13.407 -10.327 1.00 87.94 88 ILE A N 1
ATOM 721 C CA . ILE A 1 88 ? 2.386 -13.646 -9.782 1.00 87.94 88 ILE A CA 1
ATOM 722 C C . ILE A 1 88 ? 1.483 -14.317 -10.827 1.00 87.94 88 ILE A C 1
ATOM 724 O O . ILE A 1 88 ? 0.533 -15.014 -10.476 1.00 87.94 88 ILE A O 1
ATOM 728 N N . ALA A 1 89 ? 1.768 -14.126 -12.116 1.00 85.81 89 ALA A N 1
ATOM 729 C CA . ALA A 1 89 ? 0.961 -14.654 -13.203 1.00 85.81 89 ALA A CA 1
ATOM 730 C C . ALA A 1 89 ? 0.933 -16.194 -13.207 1.00 85.81 89 ALA A C 1
ATOM 732 O O . ALA A 1 89 ? 1.944 -16.855 -13.421 1.00 85.81 89 ALA A O 1
ATOM 733 N N . ILE A 1 90 ? -0.264 -16.758 -13.024 1.00 81.75 90 ILE A N 1
ATOM 734 C CA . ILE A 1 90 ? -0.520 -18.203 -13.152 1.00 81.75 90 ILE A CA 1
ATOM 735 C C . ILE A 1 90 ? -0.511 -18.615 -14.631 1.00 81.75 90 ILE A C 1
ATOM 737 O O . ILE A 1 90 ? -0.043 -19.691 -14.992 1.00 81.75 90 ILE A O 1
ATOM 741 N N . THR A 1 91 ? -1.033 -17.745 -15.500 1.00 79.06 91 THR A N 1
ATOM 742 C CA . THR A 1 91 ? -1.008 -17.939 -16.954 1.00 79.06 91 THR A CA 1
ATOM 743 C C . THR A 1 91 ? 0.235 -17.265 -17.529 1.00 79.06 91 THR A C 1
ATOM 745 O O . THR A 1 91 ? 0.469 -16.096 -17.209 1.00 79.06 91 THR A O 1
ATOM 748 N N . PRO A 1 92 ? 1.012 -17.934 -18.401 1.00 71.31 92 PRO A N 1
ATOM 749 C CA . PRO A 1 92 ? 2.109 -17.293 -19.113 1.00 71.31 92 PRO A CA 1
ATOM 750 C C . PRO A 1 92 ? 1.586 -16.074 -19.878 1.00 71.31 92 PRO A C 1
ATOM 752 O O . PRO A 1 92 ? 0.775 -16.205 -20.795 1.00 71.31 92 PRO A O 1
ATOM 755 N N . LEU A 1 93 ? 2.017 -14.877 -19.477 1.00 67.56 93 LEU A N 1
ATOM 756 C CA . LEU A 1 93 ? 1.629 -13.649 -20.161 1.00 67.56 93 LEU A CA 1
ATOM 757 C C . LEU A 1 93 ? 2.335 -13.626 -21.518 1.00 67.56 93 LEU A C 1
ATOM 759 O O . LEU A 1 93 ? 3.551 -13.446 -21.584 1.00 67.56 93 LEU A O 1
ATOM 763 N N . LEU A 1 94 ? 1.569 -13.822 -22.592 1.00 62.09 94 LEU A N 1
ATOM 764 C CA . LEU A 1 94 ? 2.045 -13.592 -23.950 1.00 62.09 94 LEU A CA 1
ATOM 765 C C . LEU A 1 94 ? 2.267 -12.087 -24.098 1.00 62.09 94 LEU A C 1
ATOM 767 O O . LEU A 1 94 ? 1.309 -11.313 -24.118 1.00 62.09 94 LEU A O 1
ATOM 771 N N . ALA A 1 95 ? 3.526 -11.659 -24.171 1.00 56.75 95 ALA A N 1
ATOM 772 C CA . ALA A 1 95 ? 3.832 -10.292 -24.554 1.00 56.75 95 ALA A CA 1
ATOM 773 C C . ALA A 1 95 ? 3.247 -10.070 -25.956 1.00 56.75 95 ALA A C 1
ATOM 775 O O . ALA A 1 95 ? 3.599 -10.770 -26.907 1.00 56.75 95 ALA A O 1
ATOM 776 N N . SER A 1 96 ? 2.294 -9.145 -26.081 1.00 50.62 96 SER A N 1
ATOM 777 C CA . SER A 1 96 ? 1.679 -8.789 -27.358 1.00 50.62 96 SER A CA 1
ATOM 778 C C . SER A 1 96 ? 2.718 -8.077 -28.224 1.00 50.62 96 SER A C 1
ATOM 780 O O . SER A 1 96 ? 2.839 -6.853 -28.197 1.00 50.62 96 SER A O 1
ATOM 782 N N . GLY A 1 97 ? 3.515 -8.875 -28.926 1.00 47.72 97 GLY A N 1
ATOM 783 C CA . GLY A 1 97 ? 4.642 -8.425 -29.726 1.00 47.72 97 GLY A CA 1
ATOM 784 C C . GLY A 1 97 ? 5.673 -9.528 -29.928 1.00 47.72 97 GLY A C 1
ATOM 785 O O . GLY A 1 97 ? 6.804 -9.351 -29.512 1.00 47.72 97 GLY A O 1
ATOM 786 N N . GLY A 1 98 ? 5.269 -10.653 -30.530 1.00 44.25 98 GLY A N 1
ATOM 787 C CA . GLY A 1 98 ? 6.121 -11.519 -31.364 1.00 44.25 98 GLY A CA 1
ATOM 788 C C . GLY A 1 98 ? 7.334 -12.240 -30.765 1.00 44.25 98 GLY A C 1
ATOM 789 O O . GLY A 1 98 ? 7.776 -13.199 -31.383 1.00 44.25 98 GLY A O 1
ATOM 790 N N . ASP A 1 99 ? 7.836 -11.868 -29.592 1.00 38.78 99 ASP A N 1
ATOM 791 C CA . ASP A 1 99 ? 9.069 -12.420 -29.045 1.00 38.78 99 ASP A CA 1
ATOM 792 C C . ASP A 1 99 ? 8.820 -13.031 -27.668 1.00 38.78 99 ASP A C 1
ATOM 794 O O . ASP A 1 99 ? 8.572 -12.346 -26.673 1.00 38.78 99 ASP A O 1
ATOM 798 N N . ILE A 1 100 ? 8.953 -14.356 -27.604 1.00 44.75 100 ILE A N 1
ATOM 799 C CA . ILE A 1 100 ? 9.282 -15.061 -26.368 1.00 44.75 100 ILE A CA 1
ATOM 800 C C . ILE A 1 100 ? 10.673 -14.602 -25.916 1.00 44.75 100 ILE A C 1
ATOM 802 O O . ILE A 1 100 ? 11.667 -15.277 -26.157 1.00 44.75 100 ILE A O 1
ATOM 806 N N . THR A 1 101 ? 10.785 -13.443 -25.276 1.00 52.06 101 THR A N 1
ATOM 807 C CA . THR A 1 101 ? 11.971 -13.177 -24.464 1.00 52.06 101 THR A CA 1
ATOM 808 C C . THR A 1 101 ? 11.772 -13.920 -23.149 1.00 52.06 101 THR A C 1
ATOM 810 O O . THR A 1 101 ? 10.881 -13.564 -22.375 1.00 52.06 101 THR A O 1
ATOM 813 N N . PRO A 1 102 ? 12.573 -14.963 -22.853 1.00 45.97 102 PRO A N 1
ATOM 814 C CA . PRO A 1 102 ? 12.730 -15.351 -21.467 1.00 45.97 102 PRO A CA 1
ATOM 815 C C . PRO A 1 102 ? 13.219 -14.105 -20.725 1.00 45.97 102 PRO A C 1
ATOM 817 O O . PRO A 1 102 ? 13.936 -13.275 -21.298 1.00 45.97 102 PRO A O 1
ATOM 820 N N . LEU A 1 103 ? 12.860 -13.990 -19.444 1.00 47.84 103 LEU A N 1
ATOM 821 C CA . LEU A 1 103 ? 13.597 -13.181 -18.473 1.00 47.84 103 LEU A CA 1
ATOM 822 C C . LEU A 1 103 ? 15.088 -13.155 -18.867 1.00 47.84 103 LEU A C 1
ATOM 824 O O . LEU A 1 103 ? 15.584 -14.222 -19.239 1.00 47.84 103 LEU A O 1
ATOM 828 N N . PRO A 1 104 ? 15.835 -12.038 -18.793 1.00 46.72 104 PRO A N 1
ATOM 829 C CA . PRO A 1 104 ? 17.286 -12.134 -18.869 1.00 46.72 104 PRO A CA 1
ATOM 830 C C . PRO A 1 104 ? 17.753 -13.105 -17.770 1.00 46.72 104 PRO A C 1
ATOM 832 O O . PRO A 1 104 ? 17.910 -12.736 -16.611 1.00 46.72 104 PRO A O 1
ATOM 835 N N . THR A 1 105 ? 17.950 -14.376 -18.129 1.00 45.78 105 THR A N 1
ATOM 836 C CA . THR A 1 105 ? 18.437 -15.469 -17.278 1.00 45.78 105 THR A CA 1
ATOM 837 C C . THR A 1 105 ? 19.948 -15.395 -17.127 1.00 45.78 105 THR A C 1
ATOM 839 O O . THR A 1 105 ? 20.607 -16.389 -16.836 1.00 45.78 105 THR A O 1
ATOM 842 N N . SER A 1 106 ? 20.523 -14.212 -17.314 1.00 45.38 106 SER A N 1
ATOM 843 C CA . SER A 1 106 ? 21.916 -13.989 -16.996 1.00 45.38 106 SER A CA 1
ATOM 844 C C . SER A 1 106 ? 21.999 -13.630 -15.516 1.00 45.38 106 SER A C 1
ATOM 846 O O . SER A 1 106 ? 21.524 -12.557 -15.131 1.00 45.38 106 SER A O 1
ATOM 848 N N . PRO A 1 107 ? 22.637 -14.460 -14.667 1.00 40.22 107 PRO A N 1
ATOM 849 C CA . PRO A 1 107 ? 23.221 -13.907 -13.460 1.00 40.22 107 PRO A CA 1
ATOM 850 C C . PRO A 1 107 ? 24.152 -12.786 -13.921 1.00 40.22 107 PRO A C 1
ATOM 852 O O . PRO A 1 107 ? 24.832 -12.940 -14.938 1.00 40.22 107 PRO A O 1
ATOM 855 N N . LEU A 1 108 ? 24.143 -11.652 -13.217 1.00 43.06 108 LEU A N 1
ATOM 856 C CA . LEU A 1 108 ? 25.125 -10.585 -13.396 1.00 43.06 108 LEU A CA 1
ATOM 857 C C . LEU A 1 108 ? 26.514 -11.238 -13.437 1.00 43.06 108 LEU A C 1
ATOM 859 O O . LEU A 1 108 ? 27.049 -11.653 -12.409 1.00 43.06 108 LEU A O 1
ATOM 863 N N . LYS A 1 109 ? 27.043 -11.435 -14.648 1.00 37.12 109 LYS A N 1
ATOM 864 C CA . LYS A 1 109 ? 28.280 -12.167 -14.872 1.00 37.12 109 LYS A CA 1
ATOM 865 C C . LYS A 1 109 ? 29.394 -11.240 -14.424 1.00 37.12 109 LYS A C 1
ATOM 867 O O . LYS A 1 109 ? 29.650 -10.216 -15.051 1.00 37.12 109 LYS A O 1
ATOM 872 N N . GLY A 1 110 ? 30.013 -11.596 -13.304 1.00 36.47 110 GLY A N 1
ATOM 873 C CA . GLY A 1 110 ? 31.304 -11.060 -12.918 1.00 36.47 110 GLY A CA 1
ATOM 874 C C . GLY A 1 110 ? 32.342 -11.298 -14.019 1.00 36.47 110 GLY A C 1
ATOM 875 O O . GLY A 1 110 ? 32.309 -12.306 -14.726 1.00 36.47 110 GLY A O 1
ATOM 876 N N . GLY A 1 111 ? 33.258 -10.343 -14.130 1.00 30.72 111 GLY A N 1
ATOM 877 C CA . GLY A 1 111 ? 34.347 -10.285 -15.101 1.00 30.72 111 GLY A CA 1
ATOM 878 C C . GLY A 1 111 ? 34.515 -8.823 -15.506 1.00 30.72 111 GLY A C 1
ATOM 879 O O . GLY A 1 111 ? 33.842 -8.362 -16.410 1.00 30.72 111 GLY A O 1
ATOM 880 N N . GLY A 1 112 ? 35.247 -7.977 -14.788 1.00 31.34 112 GLY A N 1
ATOM 881 C CA . GLY A 1 112 ? 36.543 -8.225 -14.180 1.00 31.34 112 GLY A CA 1
ATOM 882 C C . GLY A 1 112 ? 37.580 -7.602 -15.100 1.00 31.34 112 GLY A C 1
ATOM 883 O O . GLY A 1 112 ? 38.063 -8.277 -15.996 1.00 31.34 112 GLY A O 1
ATOM 884 N N . ASP A 1 113 ? 37.913 -6.334 -14.858 1.00 30.92 113 ASP A N 1
ATOM 885 C CA . ASP A 1 113 ? 39.136 -5.752 -15.391 1.00 30.92 113 ASP A CA 1
ATOM 886 C C . ASP A 1 113 ? 39.863 -4.975 -14.298 1.00 30.92 113 ASP A C 1
ATOM 888 O O . ASP A 1 113 ? 39.319 -4.113 -13.603 1.00 30.92 113 ASP A O 1
ATOM 892 N N . LYS A 1 114 ? 41.105 -5.396 -14.088 1.00 40.09 114 LYS A N 1
ATOM 893 C CA . LYS A 1 114 ? 42.002 -4.953 -13.031 1.00 40.09 114 LYS A CA 1
ATOM 894 C C . LYS A 1 114 ? 42.536 -3.566 -13.380 1.00 40.09 114 LYS A C 1
ATOM 896 O O . LYS A 1 114 ? 43.200 -3.406 -14.399 1.00 40.09 114 LYS A O 1
ATOM 901 N N . LYS A 1 115 ? 42.392 -2.599 -12.472 1.00 34.31 115 LYS A N 1
ATOM 902 C CA . LYS A 1 115 ? 43.352 -1.491 -12.364 1.00 34.31 115 LYS A CA 1
ATOM 903 C C . LYS A 1 115 ? 43.453 -0.976 -10.929 1.00 34.31 115 LYS A C 1
ATOM 905 O O . LYS A 1 115 ? 42.642 -0.197 -10.450 1.00 34.31 115 LYS A O 1
ATOM 910 N N . THR A 1 116 ? 44.463 -1.506 -10.248 1.00 34.19 116 THR A N 1
ATOM 911 C CA . THR A 1 116 ? 45.382 -0.802 -9.343 1.00 34.19 116 THR A CA 1
ATOM 912 C C . THR A 1 116 ? 45.068 0.668 -9.030 1.00 34.19 116 THR A C 1
ATOM 914 O O . THR A 1 116 ? 45.201 1.530 -9.895 1.00 34.19 116 THR A O 1
ATOM 917 N N . ARG A 1 117 ? 44.812 0.955 -7.747 1.00 31.22 117 ARG A N 1
ATOM 918 C CA . ARG A 1 117 ? 45.378 2.074 -6.956 1.00 31.22 117 ARG A CA 1
ATOM 919 C C . ARG A 1 117 ? 44.889 1.915 -5.511 1.00 31.22 117 ARG A C 1
ATOM 921 O O . ARG A 1 117 ? 43.705 1.994 -5.237 1.00 31.22 117 ARG A O 1
ATOM 928 N N . SER A 1 118 ? 45.744 1.379 -4.646 1.00 28.62 118 SER A N 1
ATOM 929 C CA . SER A 1 118 ? 46.551 2.155 -3.693 1.00 28.62 118 SER A CA 1
ATOM 930 C C . SER A 1 118 ? 45.724 2.784 -2.568 1.00 28.62 118 SER A C 1
ATOM 932 O O . SER A 1 118 ? 45.164 3.862 -2.719 1.00 28.62 118 SER A O 1
ATOM 934 N N . VAL A 1 119 ? 45.732 2.070 -1.441 1.00 35.03 119 VAL A N 1
ATOM 935 C CA . VAL A 1 119 ? 45.678 2.510 -0.037 1.00 35.03 119 VAL A CA 1
ATOM 936 C C . VAL A 1 119 ? 45.723 4.031 0.182 1.00 35.03 119 VAL A C 1
ATOM 938 O O . VAL A 1 119 ? 46.710 4.663 -0.202 1.00 35.03 119 VAL A O 1
ATOM 941 N N . LYS A 1 120 ? 44.722 4.576 0.893 1.00 33.34 120 LYS A N 1
ATOM 942 C CA . LYS A 1 120 ? 44.846 5.384 2.133 1.00 33.34 120 LYS A CA 1
ATOM 943 C C . LYS A 1 120 ? 43.497 6.000 2.544 1.00 33.34 120 LYS A C 1
ATOM 945 O O . LYS A 1 120 ? 42.627 6.175 1.699 1.00 33.34 120 LYS A O 1
ATOM 950 N N . ASN A 1 121 ? 43.415 6.344 3.836 1.00 33.72 121 ASN A N 1
ATOM 951 C CA . ASN A 1 121 ? 42.382 7.078 4.594 1.00 33.72 121 ASN A CA 1
ATOM 952 C C . ASN A 1 121 ? 41.633 6.137 5.555 1.00 33.72 121 ASN A C 1
ATOM 954 O O . ASN A 1 121 ? 40.686 5.464 5.168 1.00 33.72 121 ASN A O 1
ATOM 958 N N . THR A 1 122 ? 42.178 5.846 6.742 1.00 37.06 122 THR A N 1
ATOM 959 C CA . THR A 1 122 ? 42.336 6.740 7.914 1.00 37.06 122 THR A CA 1
ATOM 960 C C . THR A 1 122 ? 40.983 7.243 8.408 1.00 37.06 122 THR A C 1
ATOM 962 O O . THR A 1 122 ? 40.512 8.283 7.966 1.00 37.06 122 THR A O 1
ATOM 965 N N . TRP A 1 123 ? 40.400 6.503 9.349 1.00 31.42 123 TRP A N 1
ATOM 966 C CA . TRP A 1 123 ? 39.425 7.019 10.305 1.00 31.42 123 TRP A CA 1
ATOM 967 C C . TRP A 1 123 ? 40.090 6.923 11.680 1.00 31.42 123 TRP A C 1
ATOM 969 O O . TRP A 1 123 ? 40.221 5.835 12.239 1.00 31.42 123 TRP A O 1
ATOM 979 N N . GLN A 1 124 ? 40.645 8.052 12.121 1.00 35.09 124 GLN A N 1
ATOM 980 C CA . GLN A 1 124 ? 40.882 8.338 13.532 1.00 35.09 124 GLN A CA 1
ATOM 981 C C . GLN A 1 124 ? 39.599 8.964 14.090 1.00 35.09 124 GLN A C 1
ATOM 983 O O . GLN A 1 124 ? 38.993 9.765 13.381 1.00 35.09 124 GLN A O 1
ATOM 988 N N . GLU A 1 125 ? 39.272 8.533 15.313 1.00 33.84 125 GLU A N 1
ATOM 989 C CA . GLU A 1 125 ? 38.406 9.121 16.361 1.00 33.84 125 GLU A CA 1
ATOM 990 C C . GLU A 1 125 ? 37.029 9.695 15.989 1.00 33.84 125 GLU A C 1
ATOM 992 O O . GLU A 1 125 ? 36.933 10.729 15.294 1.00 33.84 125 GLU A O 1
#